Protein 5VLV (pdb70)

Foldseek 3Di:
DFKAKAKDWADEEAQFAKTKMKIFMDGPDDQQWKKFKWWAAVPGDIWTAKMFHDPVTDIDGDPVQVPFWDWDDDVVRNMIMIMGGRDDQVRWTFMKMFTAPHNDDDIDPVRTPYIYPTHT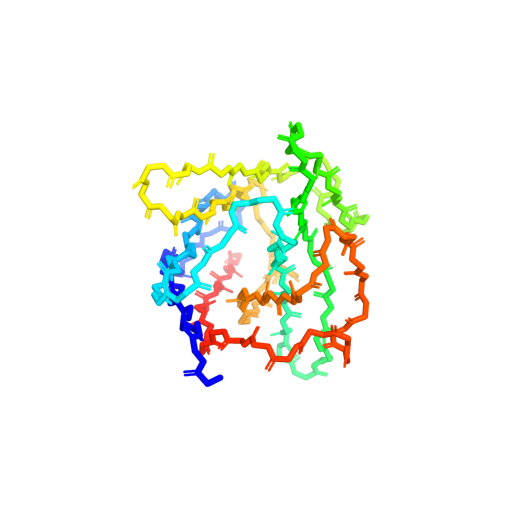HGYHD

Nearest PDB structures (foldseek):
  5vm0-assembly1_B  TM=9.993E-01  e=5.104E-25  Lama glama
  5vl2-assembly1_F  TM=9.916E-01  e=1.829E-22  Lam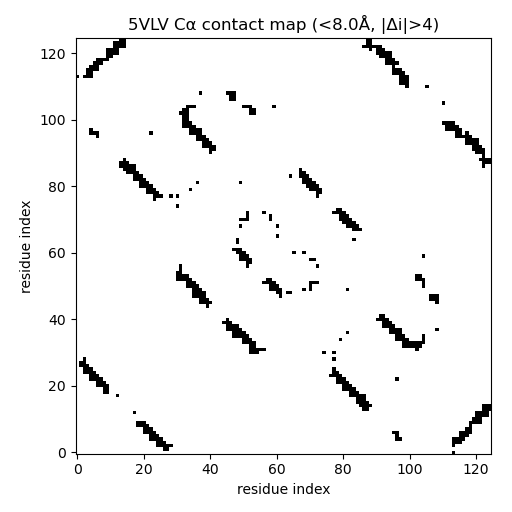a glama
  5f1k-assembly2_D  TM=9.780E-01  e=7.533E-19  Lama glama
  5ocl-assembly4_G  TM=9.152E-01  e=1.051E-18  Lama glama
  7zxu-assembly1_A  TM=9.631E-01  e=1.349E-17  Lama glama

Secondary structure (DSSP, 8-state):
--EEEEEE--EEEETT--EEEEEEEEES--TTS-EEEEEE-TTS-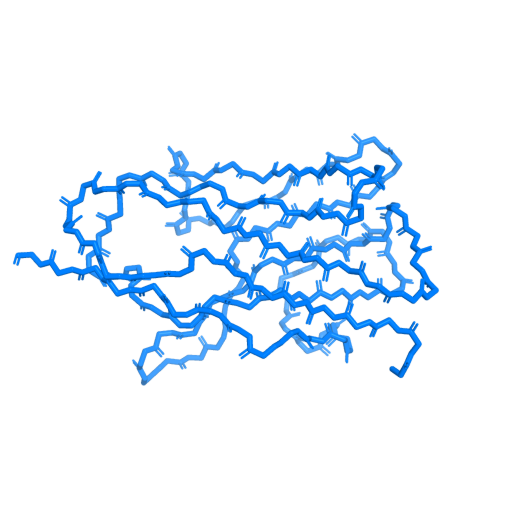-EEEEEEETTTTEEEE-GGGTTTEEEEEETTTTEEEEEE-S--GGG-EEEEEEE-SSS---S-GGG--EE---EEEEEE-

Sequence (125 aa):
AEVQLVESGGGLVQTGDSLRLSCAASGRTYTPYAMAWFRQAPGKEREFVAGIGGIDGTAAYADSVRGRATISRDSAKKTVYLQMNSLKPEDTAVYSSCATRASMQVLTSPRVYPIWGRGTQVTVSS

Solvent-accessible surface area: 6808 Å² total; per-residue (Å²): 129,123,22,123,11,98,15,58,37,31,30,131,19,95,64,47,59,57,31,141,0,20,0,45,13,59,42,197,47,122,51,17,80,0,21,0,1,0,21,69,14,104,91,118,139,100,73,18,0,0,0,9,2,14,130,131,22,93,42,40,89,19,116,47,1,181,85,37,17,74,9,51,59,46,64,101,142,89,14,7,34,0,54,4,56,52,0,92,51,130,3,25,0,61,0,7,2,0,13,41,84,31,92,121,35,61,89,44,37,228,61,7,101,37,56,8,244,22,18,77,4,44,7,42,118

B-factor: mean 25.67, std 13.69, range [12.86, 131.16]

Radius of gyration: 13.45 Å; Cα contacts (8 Å, |Δi|>4): 332; chains: 1; bounding box: 26×39×28 Å

Structure (mmCIF, N/CA/C/O backbone):
data_5VLV
#
_entry.id   5VLV
#
_cell.length_a   48.814
_cell.length_b   48.814
_cell.length_c   119.280
_cell.angle_alpha   90.00
_cell.angle_beta   90.00
_cell.angle_gamma   90.00
#
_symmetry.space_group_name_H-M   'P 43 2 2'
#
loop_
_entity.id
_entity.type
_entity.pdbx_description
1 polymer 'Single Domain Camelid Nanobody VHH T9'
2 water water
#
loop_
_atom_site.group_PDB
_atom_site.id
_atom_site.type_symbol
_atom_site.label_atom_id
_atom_site.label_alt_id
_atom_site.label_comp_id
_atom_site.label_asym_id
_atom_site.label_entity_id
_atom_site.label_seq_id
_atom_site.pdbx_PDB_ins_code
_atom_site.Cartn_x
_atom_site.Cartn_y
_atom_site.Cartn_z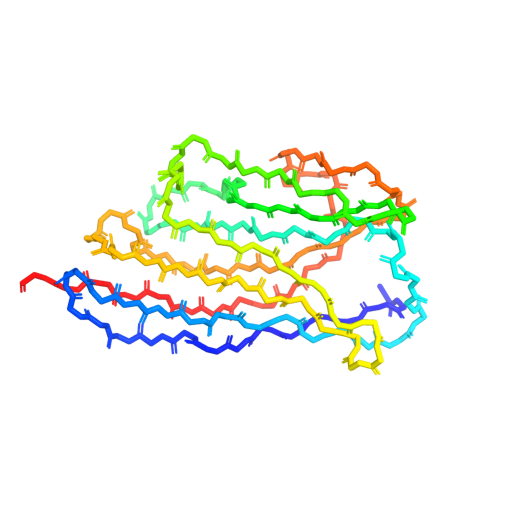
_atom_site.occupancy
_atom_site.B_iso_or_equiv
_atom_site.auth_seq_id
_atom_site.auth_comp_id
_atom_site.auth_asym_id
_atom_site.auth_atom_id
_atom_site.pdbx_PDB_model_num
ATOM 1 N N . ALA A 1 2 ? 22.349 19.437 -16.324 1.00 71.96 2 ALA A N 1
ATOM 2 C CA . ALA A 1 2 ? 23.290 20.553 -16.007 1.00 72.38 2 ALA A CA 1
ATOM 3 C C . ALA A 1 2 ? 22.776 21.454 -14.879 1.00 65.30 2 ALA A C 1
ATOM 4 O O . ALA A 1 2 ? 23.532 21.808 -13.972 1.00 75.34 2 ALA A O 1
ATOM 6 N N . GLU A 1 3 ? 21.494 21.811 -14.933 1.00 44.30 3 GLU A N 1
ATOM 7 C CA . GLU A 1 3 ? 20.930 22.819 -14.025 1.00 50.43 3 GLU A CA 1
ATOM 8 C C . GLU A 1 3 ? 20.146 22.253 -12.835 1.00 47.96 3 GLU A C 1
ATOM 9 O O . GLU A 1 3 ? 19.746 23.019 -11.946 1.00 41.98 3 GLU A O 1
ATOM 15 N N . VAL A 1 4 ? 19.921 20.934 -12.830 1.00 37.60 4 VAL A N 1
ATOM 16 C CA . VAL A 1 4 ? 19.335 20.225 -11.676 1.00 31.18 4 VAL A CA 1
ATOM 17 C C . VAL A 1 4 ? 20.228 19.046 -11.328 1.00 27.14 4 VAL A C 1
ATOM 18 O O . VAL A 1 4 ? 20.760 18.386 -12.209 1.00 29.90 4 VAL A O 1
ATOM 22 N N . GLN A 1 5 ? 20.413 18.817 -10.036 1.00 26.42 5 GLN A N 1
ATOM 23 C CA . GLN A 1 5 ? 21.199 17.696 -9.541 1.00 27.00 5 GLN A CA 1
ATOM 24 C C . GLN A 1 5 ? 20.325 16.883 -8.602 1.00 24.23 5 GLN A C 1
ATOM 25 O O . GLN A 1 5 ? 19.483 17.443 -7.888 1.00 23.85 5 GLN A O 1
ATOM 31 N N . LEU A 1 6 ? 20.528 15.563 -8.596 1.00 21.66 6 LEU A N 1
ATOM 32 C CA . LEU A 1 6 ? 19.738 14.639 -7.769 1.00 20.80 6 LEU A CA 1
ATOM 33 C C . LEU A 1 6 ? 20.682 13.807 -6.941 1.00 19.16 6 LEU A C 1
ATOM 34 O O . LEU A 1 6 ? 21.684 13.312 -7.480 1.00 21.14 6 LEU A O 1
ATOM 39 N N . VAL A 1 7 ? 20.338 13.603 -5.672 1.00 19.03 7 VAL A N 1
ATOM 40 C CA . VAL A 1 7 ? 21.135 12.764 -4.790 1.00 20.67 7 VAL A CA 1
ATOM 41 C C . VAL A 1 7 ? 20.223 11.821 -4.026 1.00 18.38 7 VAL A C 1
ATOM 42 O O . VAL A 1 7 ? 19.336 12.243 -3.282 1.00 19.58 7 VAL A O 1
ATOM 46 N N . GLU A 1 8 ? 20.469 10.523 -4.210 1.00 18.62 8 GLU A N 1
ATOM 47 C CA . GLU A 1 8 ? 19.718 9.497 -3.496 1.00 19.10 8 GLU A CA 1
ATOM 48 C C . GLU A 1 8 ? 20.371 9.092 -2.195 1.00 20.64 8 GLU A C 1
ATOM 49 O O . GLU A 1 8 ? 21.597 9.079 -2.105 1.00 23.85 8 GLU A O 1
ATOM 55 N N . SER A 1 9 ? 19.550 8.709 -1.228 1.00 18.01 9 SER A N 1
ATOM 56 C CA . SER A 1 9 ? 20.036 8.151 0.005 1.00 21.06 9 SER A CA 1
ATOM 57 C C . SER A 1 9 ? 19.017 7.147 0.545 1.00 18.40 9 SER A C 1
ATOM 58 O O . SER A 1 9 ? 17.881 7.063 0.057 1.00 18.32 9 SER A O 1
ATOM 61 N N . GLY A 1 10 ? 19.442 6.379 1.537 1.00 19.58 10 GLY A N 1
ATOM 62 C CA . GLY A 1 10 ? 18.569 5.454 2.230 1.00 18.92 10 GLY A CA 1
ATOM 63 C C . GLY A 1 10 ? 18.820 3.987 1.929 1.00 18.44 10 GLY A C 1
ATOM 64 O O . GLY A 1 10 ? 18.216 3.142 2.560 1.00 21.75 10 GLY A O 1
ATOM 65 N N . GLY A 1 11 ? 19.697 3.688 0.989 1.00 19.15 11 GLY A N 1
ATOM 66 C CA . GLY A 1 11 ? 20.012 2.314 0.673 1.00 20.27 11 GLY A CA 1
ATOM 67 C C . GLY A 1 11 ? 20.651 1.601 1.843 1.00 18.08 11 GLY A C 1
ATOM 68 O O . GLY A 1 11 ? 21.161 2.213 2.776 1.00 24.11 11 GLY A O 1
ATOM 69 N N . GLY A 1 12 ? 20.646 0.282 1.789 1.00 16.47 12 GLY A N 1
ATOM 70 C CA . GLY A 1 12 ? 21.325 -0.489 2.795 1.00 15.89 12 GLY A CA 1
ATOM 71 C C . GLY A 1 12 ? 21.204 -1.961 2.517 1.00 16.83 12 GLY A C 1
ATOM 72 O O . GLY A 1 12 ? 20.776 -2.382 1.444 1.00 21.76 12 GLY A O 1
ATOM 73 N N . LEU A 1 13 ? 21.596 -2.737 3.512 1.00 14.95 13 LEU A N 1
ATOM 74 C CA . LEU A 1 13 ? 21.508 -4.182 3.512 1.00 15.33 13 LEU A CA 1
ATOM 75 C C . LEU A 1 13 ? 20.419 -4.553 4.508 1.00 16.32 13 LEU A C 1
ATOM 76 O O . LEU A 1 13 ? 20.494 -4.211 5.684 1.00 17.92 13 LEU A O 1
ATOM 81 N N . VAL A 1 14 ? 19.400 -5.262 4.033 1.00 15.62 14 VAL A N 1
ATOM 82 C CA . VAL A 1 14 ? 18.273 -5.667 4.860 1.00 15.78 14 VAL A CA 1
ATOM 83 C C . VAL A 1 14 ? 17.984 -7.148 4.672 1.00 15.96 14 VAL A C 1
ATOM 84 O O . VAL A 1 14 ? 18.539 -7.805 3.786 1.00 17.25 14 VAL A O 1
ATOM 88 N N . GLN A 1 15 ? 17.116 -7.672 5.530 1.00 18.02 15 GLN A N 1
ATOM 89 C CA . GLN A 1 15 ? 16.680 -9.051 5.406 1.00 19.46 15 GLN A CA 1
ATOM 90 C C . GLN A 1 15 ? 15.362 -9.136 4.663 1.00 19.11 15 GLN A C 1
ATOM 91 O O . GLN A 1 15 ? 14.562 -8.209 4.687 1.00 20.61 15 GLN A O 1
ATOM 97 N N . THR A 1 16 ? 15.121 -10.278 4.040 1.00 20.47 16 THR A N 1
ATOM 98 C CA . THR A 1 16 ? 13.843 -10.523 3.407 1.00 19.86 16 THR A CA 1
ATOM 99 C C . THR A 1 16 ? 12.671 -10.208 4.350 1.00 19.66 16 THR A C 1
ATOM 100 O O . THR A 1 16 ? 12.629 -10.659 5.493 1.00 21.31 16 THR A O 1
ATOM 104 N N . GLY A 1 17 ? 11.712 -9.439 3.848 1.00 19.92 17 GLY A N 1
ATOM 105 C CA . GLY A 1 17 ? 10.583 -8.958 4.626 1.00 19.43 17 GLY A CA 1
ATOM 106 C C . GLY A 1 17 ? 10.676 -7.515 5.060 1.00 18.28 17 GLY A C 1
ATOM 107 O O . GLY A 1 17 ? 9.662 -6.878 5.371 1.00 19.17 17 GLY A O 1
ATOM 108 N N . ASP A 1 18 ? 11.908 -6.995 5.118 1.00 17.87 18 ASP A N 1
ATOM 109 C CA . ASP A 1 18 ? 12.123 -5.653 5.661 1.00 18.03 18 ASP A CA 1
ATOM 110 C C . ASP A 1 18 ? 11.572 -4.542 4.744 1.00 16.68 18 ASP A C 1
ATOM 111 O O . ASP A 1 18 ? 11.252 -4.784 3.570 1.00 18.78 18 ASP A O 1
ATOM 116 N N . SER A 1 19 ? 11.490 -3.340 5.314 1.00 17.73 19 SER A N 1
ATOM 117 C CA . SER A 1 19 ? 11.145 -2.106 4.637 1.00 18.77 19 SER A CA 1
ATOM 118 C C . SER A 1 19 ? 12.348 -1.162 4.555 1.00 19.84 19 SER A C 1
ATOM 119 O O . SER A 1 19 ? 13.248 -1.222 5.372 1.00 21.51 19 SER A O 1
ATOM 122 N N . LEU A 1 20 ? 12.335 -0.292 3.555 1.00 19.57 20 LEU A N 1
ATOM 123 C CA . LEU A 1 20 ? 13.325 0.785 3.425 1.00 19.57 20 LEU A CA 1
ATOM 124 C C . LEU A 1 20 ? 12.624 1.974 2.812 1.00 18.42 20 LEU A C 1
ATOM 125 O O . LEU A 1 20 ? 11.718 1.819 2.015 1.00 22.32 20 LEU A O 1
ATOM 130 N N . ARG A 1 21 ? 13.043 3.163 3.223 1.00 19.07 21 ARG A N 1
ATOM 131 C CA . ARG A 1 21 ? 12.626 4.401 2.651 1.00 18.36 21 ARG A CA 1
ATOM 132 C C . ARG A 1 21 ? 13.841 5.040 2.004 1.00 17.98 21 ARG A C 1
ATOM 133 O O . ARG A 1 21 ? 14.853 5.350 2.638 1.00 21.80 21 ARG A O 1
ATOM 141 N N 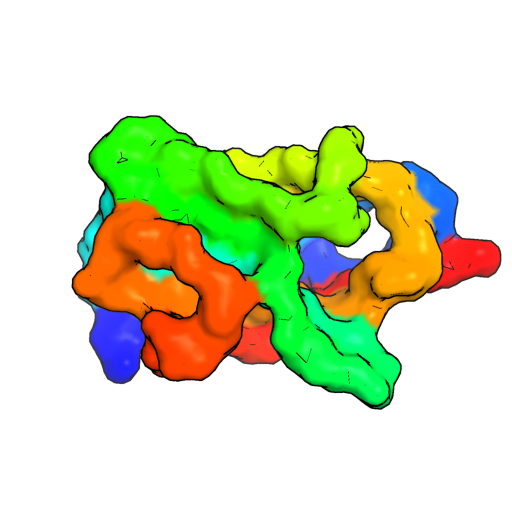. LEU A 1 22 ? 13.725 5.235 0.704 1.00 15.91 22 LEU A N 1
ATOM 142 C CA . LEU A 1 22 ? 14.716 5.937 -0.051 1.00 15.53 22 LEU A CA 1
ATOM 143 C C . LEU A 1 22 ? 14.279 7.372 -0.267 1.00 15.89 22 LEU A C 1
ATOM 144 O O . LEU A 1 22 ? 13.074 7.663 -0.329 1.00 17.82 22 LEU A O 1
ATOM 149 N N . SER A 1 23 ? 15.259 8.257 -0.371 1.00 16.68 23 SER A N 1
ATOM 150 C CA . SER A 1 23 ? 14.987 9.666 -0.621 1.00 17.65 23 SER A CA 1
ATOM 151 C C . SER A 1 23 ? 15.805 10.125 -1.821 1.00 17.52 23 SER A C 1
ATOM 152 O O . SER A 1 23 ? 16.928 9.664 -2.049 1.00 18.40 23 SER A O 1
ATOM 155 N N . CYS A 1 24 ? 15.216 11.036 -2.592 1.00 17.83 24 CYS A N 1
ATOM 156 C CA . CYS A 1 24 ? 15.869 11.673 -3.715 1.00 19.49 24 CYS A CA 1
ATOM 157 C C . CYS A 1 24 ? 15.754 13.170 -3.533 1.00 18.63 24 CYS A C 1
ATOM 158 O O . CYS A 1 24 ? 14.653 13.714 -3.604 1.00 20.33 24 CYS A O 1
ATOM 161 N N . ALA A 1 25 ? 16.887 13.802 -3.241 1.00 21.24 25 ALA A N 1
ATOM 162 C CA . ALA A 1 25 ? 16.931 15.235 -2.997 1.00 21.52 25 ALA A CA 1
ATOM 163 C C . ALA A 1 25 ? 17.384 15.943 -4.254 1.00 21.26 25 ALA A C 1
ATOM 164 O O . ALA A 1 25 ? 18.461 15.638 -4.803 1.00 23.04 25 ALA A O 1
ATOM 166 N N . ALA A 1 26 ? 16.568 16.908 -4.690 1.00 24.97 26 ALA A N 1
ATOM 167 C CA . ALA A 1 26 ? 16.839 17.679 -5.893 1.00 24.91 26 ALA A CA 1
ATOM 168 C C . ALA A 1 26 ? 17.375 19.052 -5.507 1.00 25.29 26 ALA A C 1
ATOM 169 O O . ALA A 1 26 ? 16.940 19.616 -4.528 1.00 31.19 26 ALA A O 1
ATOM 171 N N . SER A 1 27 ? 18.301 19.576 -6.299 1.00 26.67 27 SER A N 1
ATOM 172 C CA . SER A 1 27 ? 18.827 20.920 -6.102 1.00 28.46 27 SER A CA 1
ATOM 173 C C . SER A 1 27 ? 18.999 21.589 -7.455 1.00 29.60 27 SER A C 1
ATOM 174 O O . SER A 1 27 ? 19.134 20.921 -8.485 1.00 31.31 27 SER A O 1
ATOM 177 N N . GLY A 1 28 ? 18.991 22.918 -7.441 1.00 31.27 28 GLY A N 1
ATOM 178 C CA . GLY A 1 28 ? 19.141 23.697 -8.656 1.00 32.64 28 GLY A CA 1
ATOM 179 C C . GLY A 1 28 ? 17.824 24.277 -9.134 1.00 30.52 28 GLY A C 1
ATOM 180 O O . GLY A 1 28 ? 16.931 24.560 -8.335 1.00 34.96 28 GLY A O 1
ATOM 181 N N . ARG A 1 29 ? 17.702 24.422 -10.451 1.00 34.12 29 ARG A N 1
ATOM 182 C CA . ARG A 1 29 ? 16.536 25.070 -11.062 1.00 39.93 29 ARG A CA 1
ATOM 183 C C . ARG A 1 29 ? 15.377 24.075 -11.162 1.00 34.47 29 ARG A C 1
ATOM 184 O O . ARG A 1 29 ? 15.036 23.613 -12.253 1.00 36.44 29 ARG A O 1
ATOM 192 N N . THR A 1 30 ? 14.763 23.771 -10.018 1.00 30.50 30 THR A N 1
ATOM 193 C CA . THR A 1 30 ? 13.743 22.715 -9.926 1.00 30.93 30 THR A CA 1
ATOM 194 C C . THR A 1 30 ? 12.318 23.254 -10.110 1.00 30.68 30 THR A C 1
ATOM 195 O O . THR A 1 30 ? 12.071 24.451 -9.977 1.00 35.82 30 THR A O 1
ATOM 199 N N . TYR A 1 31 ? 11.393 22.345 -10.404 1.00 28.11 31 TYR A N 1
ATOM 200 C CA . TYR A 1 31 ? 9.974 22.641 -10.588 1.00 25.06 31 TYR A CA 1
ATOM 201 C C . TYR A 1 31 ? 9.155 21.429 -10.179 1.00 25.81 31 TYR A C 1
ATOM 202 O O . TYR A 1 31 ? 9.243 20.375 -10.828 1.00 24.70 31 TYR A O 1
ATOM 211 N N . THR A 1 32 ? 8.379 21.568 -9.102 1.00 26.41 32 THR A N 1
ATOM 212 C CA . THR A 1 32 ? 7.763 20.432 -8.414 1.00 25.73 32 THR A CA 1
ATOM 213 C C . THR A 1 32 ? 6.900 19.548 -9.329 1.00 22.89 32 THR A C 1
ATOM 214 O O . THR A 1 32 ? 6.962 18.310 -9.226 1.00 25.84 32 THR A O 1
ATOM 218 N N . PRO A 1 33 ? 6.108 20.160 -10.237 1.00 24.36 33 PRO A N 1
ATOM 219 C CA . PRO A 1 33 ? 5.299 19.292 -11.095 1.00 22.52 33 PRO A CA 1
ATOM 220 C C . PRO A 1 33 ? 6.058 18.413 -12.105 1.00 20.88 33 PRO A C 1
ATOM 221 O O . PRO A 1 33 ? 5.452 17.467 -12.612 1.00 23.08 33 PRO A O 1
ATOM 225 N N . TYR A 1 34 ? 7.311 18.727 -12.438 1.00 19.44 34 TYR A N 1
ATOM 226 C CA . TYR A 1 34 ? 8.033 17.870 -13.365 1.00 18.88 34 TYR A CA 1
ATOM 227 C C . TYR A 1 34 ? 8.240 16.470 -12.785 1.00 18.65 34 TYR A C 1
ATOM 228 O O . TYR A 1 34 ? 8.384 16.263 -11.568 1.00 19.90 34 TYR A O 1
ATOM 237 N N . ALA A 1 35 ? 8.195 15.495 -13.674 1.00 17.95 35 ALA A N 1
ATOM 238 C CA . ALA A 1 35 ? 8.286 14.102 -13.274 1.00 17.06 35 ALA A CA 1
ATOM 239 C C . ALA A 1 35 ? 9.602 13.774 -12.581 1.00 15.60 35 ALA A C 1
ATOM 240 O O . ALA A 1 35 ? 10.664 14.181 -13.023 1.00 18.21 35 ALA A O 1
ATOM 242 N N . MET A 1 36 ? 9.455 13.029 -11.475 1.00 15.99 36 MET A N 1
ATOM 243 C CA . MET A 1 36 ? 10.564 12.440 -10.748 1.00 17.01 36 MET A CA 1
ATOM 244 C C . MET A 1 36 ? 10.267 10.950 -10.682 1.00 16.73 36 MET A C 1
ATOM 245 O O . MET A 1 36 ? 9.188 10.532 -10.261 1.00 17.50 36 MET A O 1
ATOM 250 N N . ALA A 1 37 ? 11.239 10.142 -11.112 1.00 15.03 37 ALA A N 1
ATOM 251 C CA . ALA A 1 37 ? 11.024 8.703 -11.183 1.00 15.64 37 ALA A CA 1
ATOM 252 C C . ALA A 1 37 ? 12.171 7.983 -10.503 1.00 14.21 37 ALA A C 1
ATOM 253 O O . ALA A 1 37 ? 13.324 8.400 -10.570 1.00 18.35 37 ALA A O 1
ATOM 255 N N . TRP A 1 38 ? 11.809 6.855 -9.897 1.00 13.85 38 TRP A N 1
ATOM 256 C CA . TRP A 1 38 ? 12.768 5.886 -9.415 1.00 13.74 38 TRP A CA 1
ATOM 257 C C . TRP A 1 38 ? 12.869 4.741 -10.405 1.00 13.57 38 TRP A C 1
ATOM 258 O O . TRP A 1 38 ? 11.857 4.193 -10.853 1.00 13.84 38 TRP A O 1
ATOM 269 N N . PHE A 1 39 ? 14.109 4.366 -10.700 1.00 13.45 39 PHE A N 1
ATOM 270 C CA . PHE A 1 39 ? 14.478 3.213 -11.503 1.00 13.93 39 PHE A CA 1
ATOM 271 C C . PHE A 1 39 ? 15.335 2.284 -10.655 1.00 13.41 39 PHE A C 1
ATOM 272 O O . PHE A 1 39 ? 15.911 2.730 -9.628 1.00 14.63 39 PHE A O 1
ATOM 280 N N . ARG A 1 40 ? 15.480 1.035 -11.080 1.00 12.86 40 ARG A N 1
ATOM 281 C CA . ARG A 1 40 ? 16.425 0.154 -10.416 1.00 13.93 40 ARG A CA 1
ATOM 282 C C . ARG A 1 40 ? 17.143 -0.682 -11.458 1.00 14.47 40 ARG A C 1
ATOM 283 O O . ARG A 1 40 ? 16.623 -0.952 -12.539 1.00 15.60 40 ARG A O 1
ATOM 291 N N . GLN A 1 41 ? 18.348 -1.082 -11.102 1.00 15.07 41 GLN A N 1
ATOM 292 C CA . GLN A 1 41 ? 19.147 -1.912 -11.958 1.00 15.68 41 GLN A CA 1
ATOM 293 C C . GLN A 1 41 ? 19.791 -3.004 -11.110 1.00 16.00 41 GLN A C 1
ATOM 294 O O . GLN A 1 41 ? 20.688 -2.715 -10.297 1.00 16.52 41 GLN A O 1
ATOM 300 N N . ALA A 1 42 ? 19.303 -4.232 -11.297 1.00 16.70 42 ALA A N 1
ATOM 301 C CA . ALA A 1 42 ? 19.812 -5.389 -10.578 1.00 17.86 42 ALA A CA 1
ATOM 302 C C . ALA A 1 42 ? 21.121 -5.835 -11.200 1.00 18.84 42 ALA A C 1
ATOM 303 O O . ALA A 1 42 ? 21.381 -5.542 -12.370 1.00 19.15 42 ALA A O 1
ATOM 305 N N . PRO A 1 43 ? 21.945 -6.567 -10.428 1.00 21.35 43 PRO A N 1
ATOM 306 C CA . PRO A 1 43 ? 23.170 -7.103 -10.984 1.00 22.78 43 PRO A CA 1
ATOM 307 C C . PRO A 1 43 ? 22.904 -7.936 -12.238 1.00 22.90 43 PRO A C 1
ATOM 308 O O . PRO A 1 43 ? 22.074 -8.834 -12.225 1.00 25.35 43 PRO A O 1
ATOM 312 N N . GLY A 1 44 ? 23.610 -7.644 -13.315 1.00 24.67 44 GLY A N 1
ATOM 313 C CA . GLY A 1 44 ? 23.438 -8.408 -14.542 1.00 28.54 44 GLY A CA 1
ATOM 314 C C . GLY A 1 44 ? 22.161 -8.135 -15.317 1.00 27.50 44 GLY A C 1
ATOM 315 O O . GLY A 1 44 ? 21.822 -8.884 -16.245 1.00 33.56 44 GLY A O 1
ATOM 316 N N . LYS A 1 45 ? 21.460 -7.063 -14.954 1.00 24.38 45 LYS A N 1
ATOM 317 C CA . LYS A 1 45 ? 20.210 -6.704 -15.607 1.00 24.05 45 LYS A CA 1
ATOM 318 C C . LYS A 1 45 ? 20.244 -5.249 -16.053 1.00 24.15 45 LYS A C 1
ATOM 319 O O . LYS A 1 45 ? 21.172 -4.515 -15.750 1.00 24.04 45 LYS A O 1
ATOM 325 N N . GLU A 1 46 ? 19.224 -4.850 -16.800 1.00 25.85 46 GLU A N 1
ATOM 326 C CA . GLU A 1 46 ? 19.097 -3.479 -17.269 1.00 24.89 46 GLU A CA 1
ATOM 327 C C . GLU A 1 46 ? 18.254 -2.601 -16.343 1.00 20.98 46 GLU A C 1
ATOM 328 O O . GLU A 1 46 ? 17.505 -3.112 -15.506 1.00 22.17 46 GLU A O 1
ATOM 334 N N . ARG A 1 47 ? 18.386 -1.288 -16.490 1.00 22.64 47 ARG A N 1
ATOM 335 C CA . ARG A 1 47 ? 17.578 -0.341 -15.704 1.00 19.92 47 ARG A CA 1
ATOM 336 C C . ARG A 1 47 ? 16.108 -0.513 -16.038 1.00 19.23 47 ARG A C 1
ATOM 337 O O . ARG A 1 47 ? 15.730 -0.594 -17.202 1.00 22.09 47 ARG A O 1
ATOM 345 N N . GLU A 1 48 ? 15.274 -0.441 -15.008 1.00 16.87 48 GLU A N 1
ATOM 346 C CA . GLU A 1 48 ? 13.847 -0.577 -15.165 1.00 16.71 48 GLU A CA 1
ATOM 347 C C . GLU A 1 48 ? 13.093 0.350 -14.218 1.00 14.96 48 GLU A C 1
ATOM 348 O O . GLU A 1 48 ? 13.507 0.579 -13.094 1.00 14.36 48 GLU A O 1
ATOM 354 N N . PHE A 1 49 ? 11.965 0.856 -14.693 1.00 14.84 49 PHE A N 1
ATOM 355 C CA . PHE A 1 49 ? 11.124 1.752 -13.922 1.00 14.22 49 PHE A CA 1
ATOM 356 C C . PHE A 1 49 ? 10.600 1.045 -12.682 1.00 13.73 49 PHE A C 1
ATOM 357 O O . PHE A 1 49 ? 10.209 -0.116 -12.732 1.00 15.67 49 PHE A O 1
ATOM 365 N N . VAL A 1 50 ? 10.540 1.786 -11.582 1.00 12.99 50 VAL A N 1
ATOM 366 C CA . VAL A 1 50 ? 9.948 1.346 -10.323 1.00 13.92 50 VAL A CA 1
ATOM 367 C C . VAL A 1 50 ? 8.702 2.159 -9.956 1.00 13.14 50 VAL A C 1
ATOM 368 O O . VAL A 1 50 ? 7.642 1.571 -9.724 1.00 13.98 50 VAL A O 1
ATOM 372 N N . ALA A 1 51 ? 8.836 3.474 -9.886 1.00 13.09 51 ALA A N 1
ATOM 373 C CA . ALA A 1 51 ? 7.722 4.340 -9.494 1.00 13.76 51 ALA A CA 1
ATOM 374 C C . ALA A 1 51 ? 8.044 5.758 -9.888 1.00 15.00 51 ALA A C 1
ATOM 375 O O . ALA A 1 51 ? 9.198 6.121 -10.002 1.00 17.36 5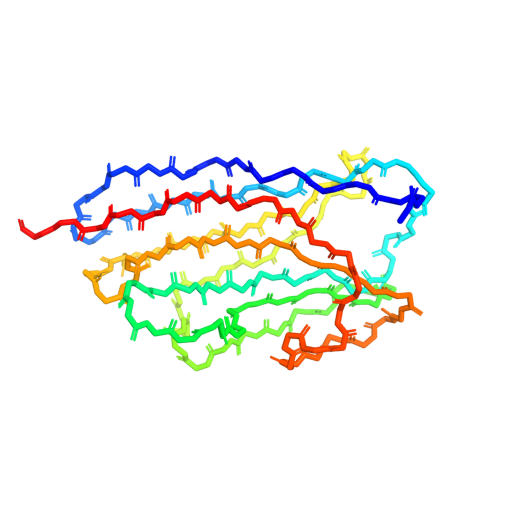1 ALA A O 1
ATOM 377 N N . GLY A 1 52 ? 7.022 6.591 -10.038 1.00 14.94 52 GLY A N 1
ATOM 378 C CA . GLY A 1 52 ? 7.263 7.976 -10.363 1.00 16.16 52 GLY A CA 1
ATOM 379 C C . GLY A 1 52 ? 6.072 8.835 -9.965 1.00 15.99 52 GLY A C 1
ATOM 380 O O . GLY A 1 52 ? 5.004 8.315 -9.677 1.00 17.75 52 GLY A O 1
ATOM 381 N N . ILE A 1 53 ? 6.324 10.140 -9.928 1.00 15.69 53 ILE A N 1
ATOM 382 C CA . ILE A 1 53 ? 5.322 11.121 -9.528 1.00 17.26 53 ILE A CA 1
ATOM 383 C C . ILE A 1 53 ? 5.522 12.385 -10.355 1.00 17.14 53 ILE A C 1
ATOM 384 O O . ILE A 1 53 ? 6.627 12.819 -10.592 1.00 18.06 53 ILE A O 1
ATOM 389 N N . GLY A 1 54 ? 4.400 12.950 -10.807 1.00 18.91 54 GLY A N 1
ATOM 390 C CA . GLY A 1 54 ? 4.450 14.171 -11.607 1.00 20.43 54 GLY A CA 1
ATOM 391 C C . GLY A 1 54 ? 3.089 14.822 -11.655 1.00 21.71 54 GLY A C 1
ATOM 392 O O . GLY A 1 54 ? 2.099 14.255 -11.206 1.00 23.50 54 GLY A O 1
ATOM 393 N N . GLY A 1 55 ? 3.068 16.024 -12.203 1.00 22.59 55 GLY A N 1
ATOM 394 C CA . GLY A 1 55 ? 1.835 16.799 -12.331 1.00 24.88 55 GLY A CA 1
ATOM 395 C C . GLY A 1 55 ? 1.616 17.784 -11.210 1.00 26.39 55 GLY A C 1
ATOM 396 O O . GLY A 1 55 ? 2.228 17.714 -10.150 1.00 26.69 55 GLY A O 1
ATOM 397 N N . ILE A 1 56 ? 0.700 18.696 -11.454 1.00 30.86 56 ILE A N 1
ATOM 398 C CA . ILE A 1 56 ? 0.341 19.677 -10.460 1.00 35.54 56 ILE A CA 1
ATOM 399 C C . ILE A 1 56 ? -0.244 19.022 -9.206 1.00 37.03 56 ILE A C 1
ATOM 400 O O . ILE A 1 56 ? 0.137 19.381 -8.098 1.00 40.05 56 ILE A O 1
ATOM 405 N N . ASP A 1 57 ? -1.094 18.008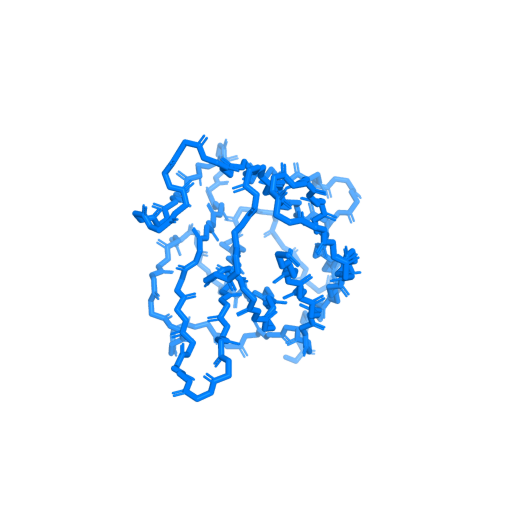 -9.386 1.00 38.74 57 ASP A N 1
ATOM 406 C CA . ASP A 1 57 ? -1.675 17.259 -8.261 1.00 40.65 57 ASP A CA 1
ATOM 407 C C . ASP A 1 57 ? -0.806 16.126 -7.663 1.00 42.15 57 ASP A C 1
ATOM 408 O O . ASP A 1 57 ? -1.197 15.512 -6.670 1.00 47.61 57 ASP A O 1
ATOM 413 N N . GLY A 1 58 ? 0.348 15.835 -8.258 1.00 30.78 58 GLY A N 1
ATOM 414 C CA . GLY A 1 58 ? 1.237 14.791 -7.748 1.00 31.01 58 GLY A CA 1
ATOM 415 C C . GLY A 1 58 ? 0.706 13.386 -7.961 1.00 32.58 58 GLY A C 1
ATOM 416 O O . GLY A 1 58 ? 0.519 12.623 -7.012 1.00 37.53 58 GLY A O 1
ATOM 417 N N . THR A 1 59 ? 0.508 13.033 -9.225 1.00 25.10 59 THR A N 1
ATOM 418 C CA . THR A 1 59 ? -0.016 11.731 -9.599 1.00 26.12 59 THR A CA 1
ATOM 419 C C . THR A 1 59 ? 1.116 10.699 -9.610 1.00 21.89 59 THR A C 1
ATOM 420 O O . THR A 1 59 ? 2.127 10.897 -10.254 1.00 22.96 59 THR A O 1
ATOM 424 N N . ALA A 1 60 ? 0.899 9.592 -8.917 1.00 21.22 60 ALA A N 1
ATOM 425 C CA . ALA A 1 60 ? 1.869 8.512 -8.817 1.00 22.02 60 ALA A CA 1
ATOM 426 C C . ALA A 1 60 ? 1.591 7.400 -9.814 1.00 21.74 60 ALA A C 1
ATOM 427 O O . ALA A 1 60 ? 0.437 7.129 -10.179 1.00 24.51 60 ALA A O 1
ATOM 429 N N . ALA A 1 61 ? 2.669 6.765 -10.255 1.00 19.51 61 ALA A N 1
ATOM 430 C CA . ALA A 1 61 ? 2.623 5.557 -11.070 1.00 19.40 61 ALA A CA 1
ATOM 431 C C . ALA A 1 61 ? 3.606 4.537 -10.530 1.00 16.60 61 ALA A C 1
ATOM 432 O O . ALA A 1 61 ? 4.700 4.909 -10.099 1.00 17.45 61 ALA A O 1
ATOM 434 N N . TYR A 1 62 ? 3.252 3.265 -10.621 1.00 17.12 62 TYR A N 1
ATOM 435 C CA . TYR A 1 62 ? 4.050 2.168 -10.072 1.00 16.99 62 TYR A CA 1
ATOM 436 C C . TYR A 1 62 ? 4.199 1.053 -11.059 1.00 17.83 62 TYR A C 1
ATOM 437 O O . TYR A 1 62 ? 3.229 0.696 -11.737 1.00 19.97 62 TYR A O 1
ATOM 446 N N . ALA A 1 63 ? 5.387 0.458 -11.095 1.00 16.08 63 ALA A N 1
ATOM 447 C CA . ALA A 1 63 ? 5.614 -0.748 -11.873 1.00 15.13 63 ALA A CA 1
ATOM 448 C C . ALA A 1 63 ? 4.906 -1.953 -11.286 1.00 14.82 63 ALA A C 1
ATOM 449 O O . ALA A 1 63 ? 4.702 -2.055 -10.074 1.00 15.93 63 ALA A O 1
ATOM 451 N N . ASP A 1 64 ? 4.564 -2.906 -12.158 1.00 15.68 64 ASP A N 1
ATOM 452 C CA . ASP A 1 64 ? 3.978 -4.164 -11.705 1.00 16.46 64 ASP A CA 1
ATOM 453 C C . ASP A 1 64 ? 4.852 -4.862 -10.652 1.00 17.42 64 ASP A C 1
ATOM 454 O O . ASP A 1 64 ? 4.347 -5.521 -9.761 1.00 19.35 64 ASP A O 1
ATOM 459 N N . SER A 1 65 ? 6.165 -4.715 -10.783 1.00 16.68 65 SER A N 1
ATOM 460 C CA . SER A 1 65 ? 7.119 -5.365 -9.900 1.00 17.90 65 SER A CA 1
ATOM 461 C C . SER A 1 65 ? 6.983 -4.985 -8.449 1.00 16.66 65 SER A C 1
ATOM 462 O O . SER A 1 65 ? 7.484 -5.717 -7.604 1.00 20.02 65 SER A O 1
ATOM 465 N N . VAL A 1 66 ? 6.401 -3.814 -8.163 1.00 17.17 66 VAL A N 1
ATOM 466 C CA . VAL A 1 66 ? 6.262 -3.339 -6.786 1.00 18.13 66 VAL A CA 1
ATOM 467 C C . VAL A 1 66 ? 4.807 -3.086 -6.373 1.00 20.09 66 VAL A C 1
ATOM 468 O O . VAL A 1 66 ? 4.570 -2.486 -5.346 1.00 20.43 66 VAL A O 1
ATOM 472 N N . ARG A 1 67 ? 3.859 -3.594 -7.181 1.00 26.94 67 ARG A N 1
ATOM 473 C CA . ARG A 1 67 ? 2.432 -3.636 -6.841 1.00 30.05 67 ARG A CA 1
ATOM 474 C C . ARG A 1 67 ? 2.192 -4.018 -5.406 1.00 23.93 67 ARG A C 1
ATOM 475 O O . ARG A 1 67 ? 2.589 -5.098 -4.968 1.00 27.54 67 ARG A O 1
ATOM 483 N N . GLY A 1 68 ? 1.538 -3.108 -4.682 1.00 27.87 68 GLY A N 1
ATOM 484 C CA . GLY A 1 68 ? 1.133 -3.334 -3.305 1.00 26.55 68 GLY A CA 1
ATOM 485 C C . GLY A 1 68 ? 2.248 -3.245 -2.278 1.00 26.63 68 GLY A C 1
ATOM 486 O O . GLY A 1 68 ? 2.016 -3.510 -1.102 1.00 28.76 68 GLY A O 1
ATOM 487 N N . ARG A 1 69 ? 3.447 -2.852 -2.707 1.00 21.83 69 ARG A N 1
ATOM 488 C CA . ARG A 1 69 ? 4.618 -2.828 -1.829 1.00 21.65 69 ARG A CA 1
ATOM 489 C C . ARG A 1 69 ? 5.306 -1.489 -1.744 1.00 21.26 69 ARG A C 1
ATOM 490 O O . ARG A 1 69 ? 6.207 -1.338 -0.952 1.00 27.78 69 ARG A O 1
ATOM 498 N N . ALA A 1 70 ? 4.899 -0.526 -2.561 1.00 21.24 70 ALA A N 1
ATOM 499 C CA . ALA A 1 70 ? 5.632 0.713 -2.701 1.00 21.25 70 ALA A CA 1
ATOM 500 C C . ALA A 1 70 ? 4.704 1.895 -2.541 1.00 20.26 70 ALA A C 1
ATOM 501 O O . ALA A 1 70 ? 3.528 1.831 -2.928 1.00 22.45 70 ALA A O 1
ATOM 503 N N . THR A 1 71 ? 5.254 2.977 -2.009 1.00 19.36 71 THR A N 1
ATOM 504 C CA . THR A 1 71 ? 4.585 4.263 -1.975 1.00 19.66 71 THR A CA 1
ATOM 505 C C . THR A 1 71 ? 5.587 5.338 -2.328 1.00 19.11 71 THR A C 1
ATOM 506 O O . THR A 1 71 ? 6.643 5.410 -1.718 1.00 20.77 71 THR A O 1
ATOM 510 N N . ILE A 1 72 ? 5.252 6.162 -3.311 1.00 17.62 72 ILE A N 1
ATOM 511 C CA . ILE A 1 72 ? 6.043 7.324 -3.666 1.00 18.20 72 ILE A CA 1
ATOM 512 C C . ILE A 1 72 ? 5.320 8.581 -3.205 1.00 19.58 72 ILE A C 1
ATOM 513 O O . ILE A 1 72 ? 4.087 8.665 -3.291 1.00 23.77 72 ILE A O 1
ATOM 518 N N . SER A 1 73 ? 6.098 9.551 -2.732 1.00 19.67 73 SER A N 1
ATOM 519 C CA . SER A 1 73 ? 5.542 10.814 -2.293 1.00 21.80 73 SER A CA 1
ATOM 520 C C . SER A 1 73 ? 6.548 11.920 -2.555 1.00 22.03 73 SER A C 1
ATOM 521 O O . SER A 1 73 ? 7.729 11.637 -2.766 1.00 20.94 73 SER A O 1
ATOM 524 N N . ARG A 1 74 ? 6.085 13.173 -2.527 1.00 23.29 74 ARG A N 1
ATOM 525 C CA . ARG A 1 74 ? 6.991 14.308 -2.711 1.00 24.70 74 ARG A CA 1
ATOM 526 C C . ARG A 1 74 ? 6.772 15.370 -1.658 1.00 23.38 74 ARG A C 1
ATOM 527 O O . ARG A 1 74 ? 5.644 15.609 -1.238 1.00 29.33 74 ARG A O 1
ATOM 535 N N . ASP A 1 75 ? 7.869 15.993 -1.232 1.00 26.42 75 ASP A N 1
ATOM 536 C CA . ASP A 1 75 ? 7.812 17.133 -0.308 1.00 26.54 75 ASP A CA 1
ATOM 537 C C . ASP A 1 75 ? 8.443 18.297 -1.034 1.00 28.11 75 ASP A C 1
ATOM 538 O O . ASP A 1 75 ? 9.680 18.416 -1.117 1.00 30.83 75 ASP A O 1
ATOM 543 N N . SER A 1 76 ? 7.573 19.163 -1.555 1.00 28.12 76 SER A N 1
ATOM 544 C CA . SER A 1 76 ? 7.995 20.281 -2.365 1.00 32.67 76 SER A CA 1
ATOM 545 C C . SER A 1 76 ? 8.892 21.207 -1.571 1.00 34.45 76 SER A C 1
ATOM 546 O O . SER A 1 76 ? 9.884 21.697 -2.112 1.00 36.55 76 SER A O 1
ATOM 549 N N . ALA A 1 77 ? 8.586 21.422 -0.290 1.00 36.00 77 ALA A N 1
ATOM 550 C CA . ALA A 1 77 ? 9.421 22.321 0.521 1.00 44.58 77 ALA A CA 1
ATOM 551 C C . ALA A 1 77 ? 10.866 21.838 0.662 1.00 44.08 77 ALA A C 1
ATOM 552 O O . ALA A 1 77 ? 11.793 22.647 0.657 1.00 52.61 77 ALA A O 1
ATOM 554 N N . LYS A 1 78 ? 11.062 20.526 0.785 1.00 36.19 78 LYS A N 1
ATOM 555 C CA . LYS A 1 78 ? 12.416 19.969 0.910 1.00 31.44 78 LYS A CA 1
ATOM 556 C C . LYS A 1 78 ? 12.999 19.524 -0.446 1.00 29.67 78 LYS A C 1
ATOM 557 O O . LYS A 1 78 ? 14.117 18.981 -0.504 1.00 28.74 78 LYS A O 1
ATOM 563 N N . LYS A 1 79 ? 12.253 19.766 -1.525 1.00 28.17 79 LYS A N 1
ATOM 564 C CA . LYS A 1 79 ? 12.659 19.371 -2.879 1.00 27.28 79 LYS A CA 1
ATOM 565 C C . LYS A 1 79 ? 13.073 17.900 -2.916 1.00 24.31 79 LYS A C 1
ATOM 566 O O . LYS A 1 79 ? 14.084 17.552 -3.516 1.00 24.75 79 LYS A O 1
ATOM 572 N N . THR A 1 80 ? 12.300 17.065 -2.232 1.00 22.79 80 THR A N 1
ATOM 573 C CA . THR A 1 80 ? 12.659 15.656 -2.051 1.00 21.29 80 THR A CA 1
ATOM 574 C C . THR A 1 80 ? 11.492 14.758 -2.427 1.00 20.90 80 THR A C 1
ATOM 575 O O . THR A 1 80 ? 10.329 15.060 -2.151 1.00 24.04 80 THR A O 1
ATOM 579 N N . VAL A 1 81 ? 11.831 13.660 -3.091 1.00 18.54 81 VAL A N 1
ATOM 580 C CA . VAL A 1 81 ? 10.874 12.588 -3.399 1.00 19.18 81 VAL A CA 1
ATOM 581 C C . VAL A 1 81 ? 11.283 11.331 -2.633 1.00 18.26 81 VAL A C 1
ATOM 582 O O . VAL A 1 81 ? 12.458 10.987 -2.595 1.00 22.03 81 VAL A O 1
ATOM 586 N N . TYR A 1 82 ? 10.310 10.667 -2.031 1.00 16.83 82 TYR A N 1
ATOM 587 C CA . TYR A 1 82 ? 10.540 9.471 -1.221 1.00 17.84 82 TYR A CA 1
ATOM 588 C C . TYR A 1 82 ? 9.962 8.251 -1.865 1.00 16.45 82 TYR A C 1
ATOM 589 O O . TYR A 1 82 ? 8.860 8.314 -2.423 1.00 19.04 82 TYR A O 1
ATOM 598 N N . LEU A 1 83 ? 10.661 7.123 -1.737 1.00 16.37 83 LEU A N 1
ATOM 599 C CA . LEU A 1 83 ? 10.121 5.834 -2.133 1.00 16.76 83 LEU A CA 1
ATOM 600 C C . LEU A 1 83 ? 10.179 4.907 -0.936 1.00 16.73 83 LEU A C 1
ATOM 601 O O . LEU A 1 83 ? 11.253 4.559 -0.472 1.00 17.05 83 LEU A O 1
ATOM 606 N N . GLN A 1 84 ? 9.013 4.513 -0.438 1.00 18.38 84 GLN A N 1
ATOM 607 C CA . GLN A 1 84 ? 8.910 3.520 0.603 1.00 18.28 84 GLN A CA 1
ATOM 608 C C . GLN A 1 84 ? 8.701 2.172 -0.040 1.00 17.71 84 GLN A C 1
ATOM 609 O O . GLN A 1 84 ? 7.755 2.001 -0.831 1.00 20.08 84 GLN A O 1
ATOM 615 N N . MET A 1 85 ? 9.542 1.213 0.305 1.00 20.67 85 MET A N 1
ATOM 616 C CA . MET A 1 85 ? 9.454 -0.143 -0.203 1.00 23.34 85 MET A CA 1
ATOM 617 C C . MET A 1 85 ? 9.204 -1.051 1.001 1.00 21.43 85 MET A C 1
ATOM 618 O O . MET A 1 85 ? 9.947 -0.998 1.968 1.00 24.08 85 MET A O 1
ATOM 623 N N . ASN A 1 86 ? 8.152 -1.856 0.954 1.00 20.30 86 ASN A N 1
ATOM 624 C CA . ASN A 1 86 ? 7.845 -2.824 2.019 1.00 20.26 86 ASN A CA 1
ATOM 625 C C . ASN A 1 86 ? 7.984 -4.262 1.504 1.00 18.58 86 ASN A C 1
ATOM 626 O O . ASN A 1 86 ? 7.957 -4.513 0.289 1.00 20.14 86 ASN A O 1
ATOM 631 N N . SER A 1 87 ? 8.069 -5.214 2.422 1.00 19.78 87 SER A N 1
ATOM 632 C CA . SER A 1 87 ? 8.106 -6.624 2.067 1.00 19.30 87 SER A CA 1
ATOM 633 C C . SER A 1 87 ? 9.160 -6.899 1.010 1.00 19.09 87 SER A C 1
ATOM 634 O O . SER A 1 87 ? 8.918 -7.547 0.003 1.00 20.26 87 SER A O 1
ATOM 637 N N . LEU A 1 88 ? 10.363 -6.407 1.272 1.00 17.80 88 LEU A N 1
ATOM 638 C CA . LEU A 1 88 ? 11.449 -6.589 0.315 1.00 17.76 88 LEU A CA 1
ATOM 639 C C . LEU A 1 88 ? 11.837 -8.055 0.179 1.00 17.83 88 LEU A C 1
ATOM 640 O O . LEU A 1 88 ? 11.782 -8.830 1.137 1.00 19.93 88 LEU A O 1
ATOM 645 N N . LYS A 1 89 ? 12.331 -8.398 -0.992 1.00 19.14 89 LYS A N 1
ATOM 646 C CA . LYS A 1 89 ? 12.704 -9.778 -1.351 1.00 19.82 89 LYS A CA 1
ATOM 647 C C . LYS A 1 89 ? 14.064 -9.770 -2.034 1.00 18.01 89 LYS A C 1
ATOM 648 O O . LYS A 1 89 ? 14.487 -8.737 -2.551 1.00 17.98 89 LYS A O 1
ATOM 654 N N . PRO A 1 90 ? 14.796 -10.874 -2.071 1.00 20.30 90 PRO A N 1
ATOM 655 C CA . PRO A 1 90 ? 16.105 -10.861 -2.749 1.00 18.98 90 PRO A CA 1
ATOM 656 C C . PRO A 1 90 ? 16.101 -10.308 -4.177 1.00 19.66 90 PRO A C 1
ATOM 657 O O . PRO A 1 90 ? 17.047 -9.635 -4.586 1.00 20.45 90 PRO A O 1
ATOM 661 N N . GLU A 1 91 ? 15.020 -10.559 -4.905 1.00 19.65 91 GLU A N 1
ATOM 662 C CA . GLU A 1 91 ? 14.858 -10.100 -6.275 1.00 20.52 91 GLU A CA 1
ATOM 663 C C . GLU A 1 91 ? 14.763 -8.576 -6.397 1.00 19.31 91 GLU A C 1
ATOM 664 O O . GLU A 1 91 ? 14.880 -8.037 -7.492 1.00 20.69 91 GLU A O 1
ATOM 670 N N . ASP A 1 92 ? 14.611 -7.889 -5.268 1.00 16.94 92 ASP A N 1
ATOM 671 C CA . ASP A 1 92 ? 14.597 -6.420 -5.244 1.00 15.95 92 ASP A CA 1
ATOM 672 C C . ASP A 1 92 ? 16.006 -5.828 -5.105 1.00 15.42 92 ASP A C 1
ATOM 673 O O . ASP A 1 92 ? 16.157 -4.613 -5.126 1.00 15.27 92 ASP A O 1
ATOM 678 N N . THR A 1 93 ? 17.020 -6.672 -4.971 1.00 14.56 93 THR A N 1
ATOM 679 C CA . THR A 1 93 ? 18.393 -6.196 -4.831 1.00 14.23 93 THR A CA 1
ATOM 680 C C . THR A 1 93 ? 18.808 -5.456 -6.108 1.00 13.71 93 THR A C 1
ATOM 681 O O . THR A 1 93 ? 18.674 -6.004 -7.214 1.00 15.99 93 THR A O 1
ATOM 685 N N . ALA A 1 94 ? 19.326 -4.234 -5.970 1.00 13.33 94 ALA A N 1
ATOM 686 C CA . ALA A 1 94 ? 19.598 -3.382 -7.128 1.00 13.77 94 ALA A CA 1
ATOM 687 C C . ALA A 1 94 ? 20.162 -2.042 -6.677 1.00 13.06 94 ALA A C 1
ATOM 688 O O . ALA A 1 94 ? 19.991 -1.655 -5.516 1.00 14.29 94 ALA A O 1
ATOM 690 N N . VAL A 1 95 ? 20.758 -1.335 -7.644 1.00 14.41 95 VAL A N 1
ATOM 691 C CA . VAL A 1 95 ? 20.991 0.108 -7.487 1.00 14.69 95 VAL A CA 1
ATOM 692 C C . VAL A 1 95 ? 19.682 0.820 -7.826 1.00 13.90 95 VAL A C 1
ATOM 693 O O . VAL A 1 95 ? 19.162 0.624 -8.934 1.00 14.79 95 VAL A O 1
ATOM 697 N N . TYR A 1 96 ? 19.160 1.592 -6.877 1.00 14.17 96 TYR A N 1
ATOM 698 C CA . TYR A 1 96 ? 17.955 2.402 -7.077 1.00 13.55 96 TYR A CA 1
ATOM 699 C C . TYR A 1 96 ? 18.393 3.825 -7.365 1.00 13.82 96 TYR A C 1
ATOM 700 O O . TYR A 1 96 ? 19.117 4.424 -6.566 1.00 14.97 96 TYR A O 1
ATOM 709 N N A SER A 1 97 ? 17.953 4.361 -8.499 0.50 14.43 97 SER A N 1
ATOM 710 N N B SER A 1 97 ? 17.931 4.366 -8.489 0.50 14.35 97 SER A N 1
ATOM 711 C CA A SER A 1 97 ? 18.347 5.701 -8.897 0.50 15.57 97 SER A CA 1
ATOM 712 C CA B SER A 1 97 ? 18.321 5.700 -8.914 0.50 15.39 97 SER A CA 1
ATOM 713 C C A SER A 1 97 ? 17.119 6.531 -9.211 0.50 15.64 97 SER A C 1
ATOM 714 C C B SER A 1 97 ? 17.097 6.531 -9.181 0.50 15.65 97 SER A C 1
ATOM 715 O O A SER A 1 97 ? 16.095 6.015 -9.661 0.50 16.25 97 SER A O 1
ATOM 716 O O B SER A 1 97 ? 16.067 6.022 -9.611 0.50 16.43 97 SER A O 1
ATOM 721 N N . CYS A 1 98 ? 17.226 7.822 -8.946 1.00 15.67 98 CYS A N 1
ATOM 722 C CA . CYS A 1 98 ? 16.201 8.721 -9.327 1.00 16.99 98 CYS A CA 1
ATOM 723 C C . CYS A 1 98 ? 16.613 9.566 -10.536 1.00 15.72 98 CYS A C 1
ATOM 724 O O . CYS A 1 98 ? 17.793 9.783 -10.820 1.00 16.90 98 CYS A O 1
ATOM 727 N N . ALA A 1 99 ? 15.577 9.992 -11.257 1.00 15.66 99 ALA A N 1
ATOM 728 C CA . ALA A 1 99 ? 15.751 10.677 -12.534 1.00 16.32 99 ALA A CA 1
ATOM 729 C C . ALA A 1 99 ? 14.638 11.696 -12.709 1.00 16.78 99 ALA A C 1
ATOM 730 O O . ALA A 1 99 ? 13.544 11.546 -12.165 1.00 16.24 99 ALA A O 1
ATOM 732 N N . THR A 1 100 ? 14.927 12.730 -13.486 1.00 16.97 100 THR A N 1
ATOM 733 C CA . THR A 1 100 ? 13.922 13.735 -13.790 1.00 17.94 100 THR A CA 1
ATOM 734 C C . THR A 1 100 ? 14.055 14.211 -15.226 1.00 17.86 100 THR A C 1
ATOM 735 O O . THR A 1 100 ? 15.016 13.913 -15.922 1.00 19.31 100 THR A O 1
ATOM 739 N N . ARG A 1 101 ? 13.055 14.985 -15.634 1.00 18.36 101 ARG A N 1
ATOM 740 C CA . ARG A 1 101 ? 12.912 15.413 -17.034 1.00 18.76 101 ARG A CA 1
ATOM 741 C C . ARG A 1 101 ? 12.033 16.657 -17.030 1.00 18.97 101 ARG A C 1
ATOM 742 O O . ARG A 1 101 ? 11.265 16.847 -16.107 1.00 20.80 101 ARG A O 1
ATOM 750 N N . ALA A 1 102 ? 12.095 17.460 -18.096 1.00 20.63 102 ALA A N 1
ATOM 751 C CA . ALA A 1 102 ? 11.374 18.751 -18.149 1.00 21.87 102 ALA A CA 1
ATOM 752 C C . ALA A 1 102 ? 9.956 18.567 -18.719 1.00 21.19 102 ALA A C 1
ATOM 753 O O . ALA A 1 102 ? 9.549 19.215 -19.700 1.00 26.65 102 ALA A O 1
ATOM 755 N N . SER A 1 103 ? 9.196 17.704 -18.082 1.00 19.61 103 SER A N 1
ATOM 756 C CA . SER A 1 103 ? 7.836 17.382 -18.446 1.00 19.36 103 SER A CA 1
ATOM 757 C C . SER A 1 103 ? 7.153 16.820 -17.228 1.00 18.68 103 SER A C 1
ATOM 758 O O . SER A 1 103 ? 7.800 16.175 -16.377 1.00 19.75 103 SER A O 1
ATOM 761 N N . MET A 1 104 ? 5.849 17.031 -17.135 1.00 19.80 104 MET A N 1
ATOM 762 C CA . MET A 1 104 ? 5.069 16.462 -16.066 1.00 20.20 104 MET A CA 1
ATOM 763 C C . MET A 1 104 ? 4.784 14.994 -16.253 1.00 19.72 104 MET A C 1
ATOM 764 O O . MET A 1 104 ? 4.329 14.337 -15.315 1.00 21.05 104 MET A O 1
ATOM 769 N N . GLN A 1 105 ? 5.001 14.472 -17.467 1.00 19.33 105 GLN A N 1
ATOM 770 C CA . GLN A 1 105 ? 4.626 13.076 -17.742 1.00 19.34 105 GLN A CA 1
ATOM 771 C C . GLN A 1 105 ? 5.618 12.071 -17.155 1.00 18.97 105 GLN A C 1
ATOM 772 O O . GLN A 1 105 ? 6.809 12.137 -17.438 1.00 18.58 105 GLN A O 1
ATOM 778 N N . VAL A 1 106 ? 5.089 11.152 -16.357 1.00 18.15 106 VAL A N 1
ATOM 779 C CA . VAL A 1 106 ? 5.878 10.074 -15.780 1.00 18.61 106 VAL A CA 1
ATOM 780 C C . VAL A 1 106 ? 5.910 8.931 -16.791 1.00 19.68 106 VAL A C 1
ATOM 781 O O . VAL A 1 106 ? 4.903 8.296 -17.061 1.00 23.86 106 VAL A O 1
ATOM 785 N N . LEU A 1 107 ? 7.084 8.708 -17.346 1.00 16.69 107 LEU A N 1
ATOM 786 C CA . LEU A 1 107 ? 7.330 7.710 -18.367 1.00 16.38 107 LEU A CA 1
ATOM 787 C C . LEU A 1 107 ? 8.196 6.589 -17.835 1.00 15.93 107 LEU A C 1
ATOM 788 O O . LEU A 1 107 ? 8.938 6.784 -16.878 1.00 16.88 107 LEU A O 1
ATOM 793 N N . THR A 1 108 ? 8.122 5.416 -18.459 1.00 16.52 108 THR A N 1
ATOM 794 C CA . THR A 1 108 ? 8.845 4.265 -17.967 1.00 17.53 108 THR A CA 1
ATOM 795 C C . THR A 1 108 ? 10.178 3.977 -18.626 1.00 17.00 108 THR A C 1
ATOM 796 O O . THR A 1 108 ? 10.934 3.184 -18.088 1.00 19.01 108 THR A O 1
ATOM 800 N N . SER A 1 109 ? 10.475 4.587 -19.781 1.00 17.87 109 SER A N 1
ATOM 801 C CA . SER A 1 109 ? 11.740 4.353 -20.417 1.00 18.36 109 SER A CA 1
ATOM 802 C C . SER A 1 109 ? 12.847 5.180 -19.771 1.00 18.56 109 SER A C 1
ATOM 803 O O . SER A 1 109 ? 12.713 6.387 -19.641 1.00 20.01 109 SER A O 1
ATOM 806 N N . PRO A 1 110 ? 13.964 4.545 -19.375 1.00 18.80 110 PRO A N 1
ATOM 807 C CA . PRO A 1 110 ? 15.072 5.365 -18.862 1.00 19.57 110 PRO A CA 1
ATOM 808 C C . PRO A 1 110 ? 15.620 6.387 -19.871 1.00 20.69 110 PRO A C 1
ATOM 809 O O . PRO A 1 110 ? 16.189 7.396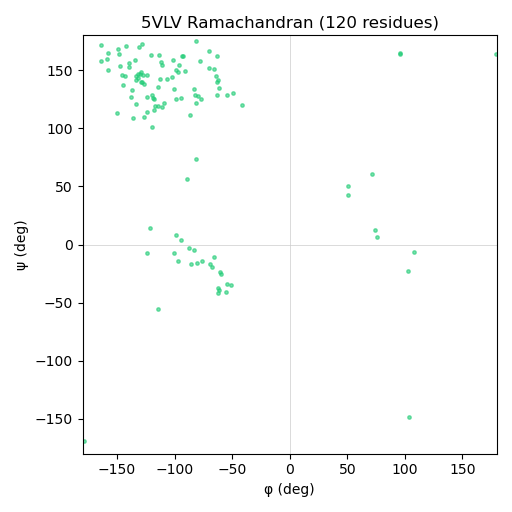 -19.485 1.00 21.11 110 PRO A O 1
ATOM 813 N N . ARG A 1 111 ? 15.452 6.121 -21.164 1.00 21.20 111 ARG A N 1
ATOM 814 C CA . ARG A 1 111 ? 16.090 6.914 -22.208 1.00 23.61 111 ARG A CA 1
ATOM 815 C C . ARG A 1 111 ? 15.522 8.318 -22.325 1.00 22.60 111 ARG A C 1
ATOM 816 O O . ARG A 1 111 ? 16.172 9.192 -22.909 1.00 26.52 111 ARG A O 1
ATOM 824 N N . VAL A 1 112 ? 14.338 8.533 -21.750 1.00 19.70 112 VAL A N 1
ATOM 825 C CA . VAL A 1 112 ? 13.659 9.813 -21.874 1.00 20.70 112 VAL A CA 1
ATOM 826 C C . VAL A 1 112 ? 13.854 10.717 -20.653 1.00 19.19 112 VAL A C 1
ATOM 827 O O . VAL A 1 112 ? 13.173 11.740 -20.531 1.00 20.25 112 VAL A O 1
ATOM 831 N N . TYR A 1 113 ? 14.736 10.322 -19.725 1.00 19.00 113 TYR A N 1
ATOM 832 C CA . TYR A 1 113 ? 15.122 11.151 -18.586 1.00 19.31 113 TYR A CA 1
ATOM 833 C C . TYR A 1 113 ? 16.574 11.591 -18.761 1.00 21.82 113 TYR A C 1
ATOM 834 O O . TYR A 1 113 ? 17.472 10.757 -18.798 1.00 22.28 113 TYR A O 1
ATOM 843 N N . PRO A 1 114 ? 16.824 12.901 -18.865 1.00 21.97 114 PRO A N 1
ATOM 844 C CA . PRO A 1 114 ? 18.205 13.360 -19.060 1.00 22.67 114 PRO A CA 1
ATOM 845 C C . PRO A 1 114 ? 19.023 13.556 -17.783 1.00 22.07 114 PRO A C 1
ATOM 846 O O . PRO A 1 114 ? 20.252 13.615 -17.856 1.00 25.35 114 PRO A O 1
ATOM 850 N N . ILE A 1 115 ? 18.360 13.641 -16.631 1.00 21.16 115 ILE A N 1
ATOM 851 C CA . ILE A 1 115 ? 19.029 13.973 -15.377 1.00 21.28 115 ILE A CA 1
ATOM 852 C C . ILE A 1 115 ? 18.846 12.790 -14.422 1.00 20.64 115 ILE A C 1
ATOM 853 O O . ILE A 1 115 ? 17.714 12.374 -14.145 1.00 19.92 115 ILE A O 1
ATOM 858 N N . TRP A 1 116 ? 19.975 12.305 -13.905 1.00 19.81 116 TRP A N 1
ATOM 859 C CA . TRP A 1 116 ? 20.050 11.130 -13.033 1.00 19.90 116 TRP A CA 1
ATOM 860 C C . TRP A 1 116 ? 20.881 11.396 -11.803 1.00 20.38 116 TRP A C 1
ATOM 861 O O . TRP A 1 116 ? 21.873 12.120 -11.866 1.00 22.68 116 TRP A O 1
ATOM 872 N N . GLY A 1 117 ? 20.509 10.771 -10.687 1.00 19.35 117 GLY A N 1
ATOM 873 C CA . GLY A 1 117 ? 21.420 10.644 -9.561 1.00 19.04 117 GLY A CA 1
ATOM 874 C C . GLY A 1 117 ? 22.385 9.491 -9.772 1.00 19.85 117 GLY A C 1
ATOM 875 O O . GLY A 1 117 ? 22.261 8.699 -10.715 1.00 22.38 117 GLY A O 1
ATOM 876 N N . ARG A 1 118 ? 23.320 9.363 -8.838 1.00 21.11 118 ARG A N 1
ATOM 877 C CA . ARG A 1 118 ? 24.319 8.293 -8.873 1.00 22.44 118 ARG A CA 1
ATOM 878 C C . ARG A 1 118 ? 23.808 6.947 -8.348 1.00 21.05 118 ARG A C 1
ATOM 879 O O . ARG A 1 118 ? 24.425 5.909 -8.566 1.00 26.64 118 ARG A O 1
ATOM 887 N N . GLY A 1 119 ? 22.687 6.980 -7.653 1.00 17.65 119 GLY A N 1
ATOM 888 C CA . GLY A 1 119 ? 22.036 5.799 -7.138 1.00 18.16 119 GLY A CA 1
ATOM 889 C C . GLY A 1 119 ? 22.366 5.455 -5.702 1.00 17.54 119 GLY A C 1
ATOM 890 O O . GLY A 1 119 ? 23.351 5.922 -5.129 1.00 20.36 119 GLY A O 1
ATOM 891 N N . THR A 1 120 ? 21.536 4.595 -5.125 1.00 15.86 120 THR A N 1
ATOM 892 C CA . THR A 1 120 ? 21.755 4.065 -3.792 1.00 16.69 120 THR A CA 1
ATOM 893 C C . THR A 1 120 ? 21.439 2.561 -3.844 1.00 14.71 120 THR A C 1
ATOM 894 O O . THR A 1 120 ? 20.431 2.142 -4.401 1.00 15.83 120 THR A O 1
ATOM 898 N N . GLN A 1 121 ? 22.320 1.754 -3.279 1.00 15.60 121 GLN A N 1
ATOM 899 C CA . GLN A 1 121 ? 22.164 0.302 -3.337 1.00 14.89 121 GLN A CA 1
ATOM 900 C C . GLN A 1 121 ? 21.240 -0.232 -2.270 1.00 14.25 121 GLN A C 1
ATOM 901 O O . GLN A 1 121 ? 21.349 0.125 -1.105 1.00 15.96 121 GLN A O 1
ATOM 907 N N . VAL A 1 122 ? 20.332 -1.114 -2.694 1.00 14.44 122 VAL A N 1
ATOM 908 C CA . VAL A 1 122 ? 19.486 -1.870 -1.783 1.00 15.68 122 VAL A CA 1
ATOM 909 C C . VAL A 1 122 ? 19.833 -3.339 -1.981 1.00 14.26 122 VAL A C 1
ATOM 910 O O . VAL A 1 122 ? 19.671 -3.848 -3.086 1.00 15.69 122 VAL A O 1
ATOM 914 N N . THR A 1 123 ? 20.300 -3.999 -0.926 1.00 13.84 123 THR A N 1
ATOM 915 C CA . THR A 1 123 ? 20.621 -5.420 -0.989 1.00 14.70 123 THR A CA 1
ATOM 916 C C . THR A 1 123 ? 19.744 -6.125 0.021 1.00 14.39 123 THR A C 1
ATOM 917 O O . THR A 1 123 ? 19.687 -5.732 1.183 1.00 15.35 123 THR A O 1
ATOM 921 N N . VAL A 1 124 ? 19.060 -7.175 -0.445 1.00 15.48 124 VAL A N 1
ATOM 922 C CA . VAL A 1 124 ? 18.124 -7.918 0.378 1.00 15.68 124 VAL A CA 1
ATOM 923 C C . VAL A 1 124 ? 18.632 -9.341 0.488 1.00 17.34 124 VAL A C 1
ATOM 924 O O . VAL A 1 124 ? 18.754 -10.027 -0.539 1.00 19.98 124 VAL A O 1
ATOM 928 N N . SER A 1 125 ? 18.989 -9.779 1.700 1.00 19.73 125 SER A N 1
ATOM 929 C CA . SER A 1 125 ? 19.451 -11.175 1.898 1.00 23.39 125 SER A CA 1
ATOM 930 C C . SER A 1 125 ? 18.344 -12.054 2.481 1.00 28.47 125 SER A C 1
ATOM 931 O O . SER A 1 125 ? 17.457 -11.566 3.145 1.00 35.56 125 SER A O 1
ATOM 934 N N . SER A 1 126 ? 18.460 -13.364 2.306 1.00 32.75 126 SER A N 1
ATOM 935 C CA . SER A 1 126 ? 17.548 -14.328 2.964 1.00 33.81 126 SER A CA 1
ATOM 936 C C . SER A 1 126 ? 18.271 -15.136 4.044 1.00 40.78 126 SER A C 1
ATOM 937 O O . SER A 1 126 ? 19.468 -14.956 4.268 1.00 43.41 126 SER A O 1
#